Protein AF-A0A0J1C5P6-F1 (afdb_monomer_lite)

Secondary structure (DSSP, 8-state):
-THHHHHHHHHHHHHHHHHHHHHHHHHHHHHHHHHHHHHHHHHTTTTT-HHHHHHHHHHH---HHHHHHHHHHHHHHHHHHHHHHHHHTTS-HHHHHHHHHHHHHHHHHHHHHHHHHHHHHHHHHHHHHHS--SSS-HHHHHHHHHHHHHHHHHHHHHHHHHHHHHHHHHHT--

pLDDT: mean 81.7, std 14.5, range [32.19, 96.69]

Sequence (174 aa):
MGHMQDNNLSIQSIKNKKIQFFIEELVAFGMQTLILFVVIVLISNFFQNSTELIKFSESKFVSIREFFLTLLGTIFAIGILTTIQRLVDDRSNFLSKIIDNTLLEFPRIIYLFGSTLVAVTASIGIYLLIEPDGVNNPTFFIGHSLLFAVSFFVYGIAIKYLLIKKVFKEAILF

Structure (mmCIF, N/CA/C/O backbone):
data_AF-A0A0J1C5P6-F1
#
_entry.id   AF-A0A0J1C5P6-F1
#
loop_
_atom_site.group_PDB
_atom_site.id
_atom_site.type_symbol
_atom_site.label_atom_id
_atom_site.label_alt_id
_atom_site.label_comp_id
_atom_site.label_asym_id
_atom_site.label_entity_id
_atom_site.label_seq_id
_atom_site.pdbx_PDB_ins_code
_atom_site.Cartn_x
_atom_site.Cartn_y
_atom_site.Cartn_z
_atom_site.occupancy
_atom_site.B_iso_or_equiv
_atom_site.auth_seq_id
_atom_site.auth_comp_id
_atom_site.auth_asym_id
_atom_site.auth_atom_id
_atom_site.pdbx_PDB_model_num
ATOM 1 N N . MET A 1 1 ? -46.763 13.718 6.913 1.00 49.28 1 MET A N 1
ATOM 2 C CA . MET A 1 1 ? -45.622 14.134 6.063 1.00 49.28 1 MET A CA 1
ATOM 3 C C . MET A 1 1 ? -44.341 14.482 6.840 1.00 49.28 1 MET A C 1
ATOM 5 O O . MET A 1 1 ? -43.299 14.508 6.207 1.00 49.28 1 MET A O 1
ATOM 9 N N . GLY A 1 2 ? -44.351 14.642 8.177 1.00 48.38 2 GLY A N 1
ATOM 10 C CA . GLY A 1 2 ? -43.133 14.940 8.965 1.00 48.38 2 GLY A CA 1
ATOM 11 C C . GLY A 1 2 ? -42.137 13.781 9.174 1.00 48.38 2 GLY A C 1
ATOM 12 O O . GLY A 1 2 ? -40.941 14.020 9.238 1.00 48.38 2 GLY A O 1
ATOM 13 N N . HIS A 1 3 ? -42.577 12.515 9.184 1.00 47.03 3 HIS A N 1
ATOM 14 C CA . HIS A 1 3 ? -41.679 11.367 9.434 1.00 47.03 3 HIS A CA 1
ATOM 15 C C . HIS A 1 3 ? -40.765 10.967 8.256 1.00 47.03 3 HIS A C 1
ATOM 17 O O . HIS A 1 3 ? -39.807 10.225 8.451 1.00 47.03 3 HIS A O 1
ATOM 23 N N . MET A 1 4 ? -41.032 11.435 7.030 1.00 49.19 4 MET A N 1
ATOM 24 C CA . MET A 1 4 ? -40.193 11.118 5.860 1.00 49.19 4 MET A CA 1
ATOM 25 C C . MET A 1 4 ? -39.023 12.098 5.679 1.00 49.19 4 MET A C 1
ATOM 27 O O . MET A 1 4 ? -38.018 11.745 5.068 1.00 49.19 4 MET A O 1
ATOM 31 N N . GLN A 1 5 ? -39.132 13.318 6.212 1.00 48.09 5 GLN A N 1
ATOM 32 C CA . GLN A 1 5 ? -38.132 14.370 6.013 1.00 48.09 5 GLN A CA 1
ATOM 33 C C . GLN A 1 5 ? -36.934 14.209 6.970 1.00 48.09 5 GLN A C 1
ATOM 35 O O . GLN A 1 5 ? -35.791 14.341 6.532 1.00 48.09 5 GLN A O 1
ATOM 40 N N . ASP A 1 6 ? -37.175 13.779 8.215 1.00 51.59 6 ASP A N 1
ATOM 41 C CA . ASP A 1 6 ? -36.122 13.433 9.190 1.00 51.59 6 ASP A CA 1
ATOM 42 C C . ASP A 1 6 ? -35.321 12.179 8.800 1.00 51.59 6 ASP A C 1
ATOM 44 O O . ASP A 1 6 ? -34.101 12.121 8.980 1.00 51.59 6 ASP A O 1
ATOM 48 N N . ASN A 1 7 ? -35.975 11.181 8.195 1.00 54.34 7 ASN A N 1
ATOM 49 C CA . ASN A 1 7 ? -35.287 9.986 7.696 1.00 54.34 7 ASN A CA 1
ATOM 50 C C . ASN A 1 7 ? -34.367 10.294 6.505 1.00 54.34 7 ASN A C 1
ATOM 52 O O . ASN A 1 7 ? -33.293 9.710 6.389 1.00 54.34 7 ASN A O 1
ATOM 56 N N . ASN A 1 8 ? -34.737 11.240 5.639 1.00 53.91 8 ASN A N 1
ATOM 57 C CA . ASN A 1 8 ? -33.886 11.625 4.512 1.00 53.91 8 ASN A CA 1
ATOM 58 C C . ASN A 1 8 ? -32.650 12.422 4.962 1.00 53.91 8 ASN A C 1
ATOM 60 O O . ASN A 1 8 ? -31.553 12.175 4.457 1.00 53.91 8 ASN A O 1
ATOM 64 N N . LEU A 1 9 ? -32.792 13.308 5.954 1.00 58.09 9 LEU A N 1
ATOM 65 C CA . LEU A 1 9 ? -31.668 14.053 6.537 1.00 58.09 9 LEU A CA 1
ATOM 66 C C . LEU A 1 9 ? -30.673 13.128 7.259 1.00 58.09 9 LEU A C 1
ATOM 68 O O . LEU A 1 9 ? -29.457 13.261 7.080 1.00 58.09 9 LEU A O 1
ATOM 72 N N . SER A 1 10 ? -31.165 12.141 8.016 1.00 62.12 10 SER A N 1
ATOM 73 C CA . SER A 1 10 ? -30.304 11.176 8.711 1.00 62.12 10 SER A CA 1
ATOM 74 C C . SER A 1 10 ? -29.555 10.258 7.734 1.00 62.12 10 SER A C 1
ATOM 76 O O . SER A 1 10 ? -28.337 10.106 7.854 1.00 62.12 10 SER A O 1
ATOM 78 N N . ILE A 1 11 ? -30.219 9.738 6.694 1.00 62.47 11 ILE A N 1
ATOM 79 C CA . ILE A 1 11 ? -29.591 8.899 5.657 1.00 62.47 11 ILE A CA 1
ATOM 80 C C . ILE A 1 11 ? -28.531 9.682 4.868 1.00 62.47 11 ILE A C 1
ATOM 82 O O . ILE A 1 11 ? -27.437 9.164 4.615 1.00 62.47 11 ILE A O 1
ATOM 86 N N . GLN A 1 12 ? -28.812 10.936 4.507 1.00 55.47 12 GLN A N 1
ATOM 87 C CA . GLN A 1 12 ? -27.877 11.772 3.753 1.00 55.47 12 GLN A CA 1
ATOM 88 C C . GLN A 1 12 ? -26.632 12.127 4.582 1.00 55.47 12 GLN A C 1
ATOM 90 O O . GLN A 1 12 ? -25.513 12.057 4.070 1.00 55.47 12 GLN A O 1
ATOM 95 N N . SER A 1 13 ? -26.794 12.392 5.883 1.00 62.22 13 SER A N 1
ATOM 96 C CA . SER A 1 13 ? -25.665 12.633 6.793 1.00 62.22 13 SER A CA 1
ATOM 97 C C . SER A 1 13 ? -24.758 11.401 6.968 1.00 62.22 13 SER A C 1
ATOM 99 O O . SER A 1 13 ? -23.532 11.523 6.946 1.00 62.22 13 SER A O 1
ATOM 101 N N . ILE A 1 14 ? -25.336 10.195 7.062 1.00 67.38 14 ILE A N 1
ATOM 102 C CA . ILE A 1 14 ? -24.585 8.933 7.171 1.00 67.38 14 ILE A CA 1
ATOM 103 C C . ILE A 1 14 ? -23.832 8.638 5.870 1.00 67.38 14 ILE A C 1
ATOM 105 O O . ILE A 1 14 ? -22.671 8.222 5.903 1.00 67.38 14 ILE A O 1
ATOM 109 N N . LYS A 1 15 ? -24.474 8.858 4.716 1.00 59.56 15 LYS A N 1
ATOM 110 C CA . LYS A 1 15 ? -23.852 8.670 3.400 1.00 59.56 15 LYS A CA 1
ATOM 111 C C . LYS A 1 15 ? -22.657 9.608 3.213 1.00 59.56 15 LYS A C 1
ATOM 113 O O . LYS A 1 15 ? -21.598 9.143 2.795 1.00 59.56 15 LYS A O 1
ATOM 118 N N . ASN A 1 16 ? -22.794 10.878 3.598 1.00 73.38 16 ASN A N 1
ATOM 119 C CA . ASN A 1 16 ? -21.707 11.855 3.526 1.00 73.38 16 ASN A CA 1
ATOM 120 C C . ASN A 1 16 ? -20.508 11.446 4.393 1.00 73.38 16 ASN A C 1
ATOM 122 O O . ASN A 1 16 ? -19.381 11.496 3.911 1.00 73.38 16 ASN A O 1
ATOM 126 N N . LYS A 1 17 ? -20.732 10.932 5.612 1.00 79.44 17 LYS A N 1
ATOM 127 C CA . LYS A 1 17 ? -19.645 10.428 6.475 1.00 79.44 17 LYS A CA 1
ATOM 128 C C . LYS A 1 17 ? -18.908 9.222 5.882 1.00 79.44 17 LYS A C 1
ATOM 130 O O . LYS A 1 17 ? -17.690 9.141 5.991 1.00 79.44 17 LYS A O 1
ATOM 135 N N . LYS A 1 18 ? -19.620 8.288 5.239 1.00 78.19 18 LYS A N 1
ATOM 136 C CA . LYS A 1 18 ? -18.994 7.117 4.591 1.00 78.19 18 LYS A CA 1
ATOM 137 C C . LYS A 1 18 ? -18.157 7.506 3.373 1.00 78.19 18 LYS A C 1
ATOM 139 O O . LYS A 1 18 ? -17.069 6.970 3.193 1.00 78.19 18 LYS A O 1
ATOM 144 N N . ILE A 1 19 ? -18.668 8.424 2.551 1.00 81.56 19 ILE A N 1
ATOM 145 C CA . ILE A 1 19 ? -17.946 8.937 1.380 1.00 81.56 19 ILE A CA 1
ATOM 146 C C . ILE A 1 19 ? -16.709 9.711 1.829 1.00 81.56 19 ILE A C 1
ATOM 148 O O . ILE A 1 19 ? -15.629 9.472 1.302 1.00 81.56 19 ILE A O 1
ATOM 152 N N . GLN A 1 20 ? -16.851 10.579 2.832 1.00 84.94 20 GLN A N 1
ATOM 153 C CA . GLN A 1 20 ? -15.728 11.310 3.409 1.00 84.94 20 GLN A CA 1
ATOM 154 C C . GLN A 1 20 ? -14.641 10.352 3.913 1.00 84.94 20 GLN A C 1
ATOM 156 O O . GLN A 1 20 ? -13.492 10.495 3.514 1.00 84.94 20 GLN A O 1
ATOM 161 N N . PHE A 1 21 ? -15.010 9.333 4.696 1.00 86.50 21 PHE A N 1
ATOM 162 C CA . PHE A 1 21 ? -14.071 8.309 5.161 1.00 86.50 21 PHE A CA 1
ATOM 163 C C . PHE A 1 21 ? -13.342 7.622 3.998 1.00 86.50 21 PHE A C 1
ATOM 165 O O . PHE A 1 21 ? -12.123 7.506 4.015 1.00 86.50 21 PHE A O 1
ATOM 172 N N . PHE A 1 22 ? -14.066 7.201 2.958 1.00 89.56 22 PHE A N 1
ATOM 173 C CA . PHE A 1 22 ? -13.450 6.571 1.789 1.00 89.56 22 PHE A CA 1
ATOM 174 C C . PHE A 1 22 ? -12.460 7.501 1.071 1.00 89.56 22 PHE A C 1
ATOM 176 O O . PHE A 1 22 ? -11.378 7.064 0.689 1.00 89.56 22 PHE A O 1
ATOM 183 N N . ILE A 1 23 ? -12.819 8.778 0.894 1.00 90.69 23 ILE A N 1
ATOM 184 C CA . ILE A 1 23 ? -11.955 9.776 0.250 1.00 90.69 23 ILE A CA 1
ATOM 185 C C . ILE A 1 23 ? -10.702 10.030 1.092 1.00 90.69 23 ILE A C 1
ATOM 187 O O . ILE A 1 23 ? -9.610 10.073 0.536 1.00 90.69 23 ILE A O 1
ATOM 191 N N . GLU A 1 24 ? -10.836 10.165 2.412 1.00 90.00 24 GLU A N 1
ATOM 192 C CA . GLU A 1 24 ? -9.698 10.348 3.322 1.00 90.00 24 GLU A CA 1
ATOM 193 C C . GLU A 1 24 ? -8.703 9.188 3.211 1.00 90.00 24 GLU A C 1
ATOM 195 O O . GLU A 1 24 ? -7.499 9.415 3.076 1.00 90.00 24 GLU A O 1
ATOM 200 N N . GLU A 1 25 ? -9.200 7.950 3.186 1.00 91.06 25 GLU A N 1
ATOM 201 C CA . GLU A 1 25 ? -8.357 6.767 3.011 1.00 91.06 25 GLU A CA 1
ATOM 202 C C . GLU A 1 25 ? -7.697 6.729 1.632 1.00 91.06 25 GLU A C 1
ATOM 204 O O . GLU A 1 25 ? -6.516 6.395 1.519 1.00 91.06 25 GLU A O 1
ATOM 209 N N . LEU A 1 26 ? -8.439 7.090 0.580 1.00 93.81 26 LEU A N 1
ATOM 210 C CA . LEU A 1 26 ? -7.923 7.100 -0.786 1.00 93.81 26 LEU A CA 1
ATOM 211 C C . LEU A 1 26 ? -6.801 8.126 -0.940 1.00 93.81 26 LEU A C 1
ATOM 213 O O . LEU A 1 26 ? -5.761 7.822 -1.522 1.00 93.81 26 LEU A O 1
ATOM 217 N N . VAL A 1 27 ? -6.993 9.325 -0.388 1.00 94.62 27 VAL A N 1
ATOM 218 C CA . VAL A 1 27 ? -5.985 10.387 -0.392 1.00 94.62 27 VAL A CA 1
ATOM 219 C C . VAL A 1 27 ? -4.770 9.971 0.430 1.00 94.62 27 VAL A C 1
ATOM 221 O O . VAL A 1 27 ? -3.649 10.147 -0.038 1.00 94.62 27 VAL A O 1
ATOM 224 N N . ALA A 1 28 ? -4.958 9.376 1.611 1.00 92.00 28 ALA A N 1
ATOM 225 C CA . ALA A 1 28 ? -3.848 8.914 2.441 1.00 92.00 28 ALA A CA 1
ATOM 226 C C . ALA A 1 28 ? -2.985 7.872 1.709 1.00 92.00 28 ALA A C 1
ATOM 228 O O . ALA A 1 28 ? -1.769 8.043 1.598 1.00 92.00 28 ALA A O 1
ATOM 229 N N . PHE A 1 29 ? -3.612 6.835 1.147 1.00 95.38 29 PHE A N 1
ATOM 230 C CA . PHE A 1 29 ? -2.910 5.790 0.400 1.00 95.38 29 PHE A CA 1
ATOM 231 C C . PHE A 1 29 ? -2.263 6.325 -0.889 1.00 95.38 29 PHE A C 1
ATOM 233 O O . PHE A 1 29 ? -1.111 6.004 -1.201 1.00 95.38 29 PHE A O 1
ATOM 240 N N . GLY A 1 30 ? -2.980 7.180 -1.624 1.00 95.25 30 GLY A N 1
ATOM 241 C CA . GLY A 1 30 ? -2.501 7.798 -2.858 1.00 95.25 30 GLY A CA 1
ATOM 242 C C . GLY A 1 30 ? -1.294 8.706 -2.631 1.00 95.25 30 GLY A C 1
ATOM 243 O O . GLY A 1 30 ? -0.291 8.572 -3.328 1.00 95.25 30 GLY A O 1
ATOM 244 N N . MET A 1 31 ? -1.340 9.575 -1.617 1.00 96.12 31 MET A N 1
ATOM 245 C CA . MET A 1 31 ? -0.220 10.454 -1.266 1.00 96.12 31 MET A CA 1
ATOM 246 C C . MET A 1 31 ? 1.012 9.665 -0.836 1.00 96.12 31 MET A C 1
ATOM 248 O O . MET A 1 31 ? 2.125 9.996 -1.237 1.00 96.12 31 MET A O 1
ATOM 252 N N . GLN A 1 32 ? 0.825 8.599 -0.061 1.00 95.06 32 GLN A N 1
ATOM 253 C CA . GLN A 1 32 ? 1.929 7.745 0.359 1.00 95.06 32 GLN A CA 1
ATOM 254 C C . GLN A 1 32 ? 2.596 7.048 -0.835 1.00 95.06 32 GLN A C 1
ATOM 256 O O . GLN A 1 32 ? 3.822 7.040 -0.944 1.00 95.06 32 GLN A O 1
ATOM 261 N N . THR A 1 33 ? 1.788 6.546 -1.771 1.00 96.06 33 THR A N 1
ATOM 262 C CA . THR A 1 33 ? 2.262 5.967 -3.038 1.00 96.06 33 THR A CA 1
ATOM 263 C C . THR A 1 33 ? 3.010 6.995 -3.879 1.00 96.06 33 THR A C 1
ATOM 265 O O . THR A 1 33 ? 4.097 6.705 -4.373 1.00 96.06 33 THR A O 1
ATOM 268 N N . LEU A 1 34 ? 2.476 8.212 -4.001 1.00 96.69 34 LEU A N 1
ATOM 269 C CA . LEU A 1 34 ? 3.102 9.292 -4.758 1.00 96.69 34 LEU A CA 1
ATOM 270 C C . LEU A 1 34 ? 4.462 9.689 -4.171 1.00 96.69 34 LEU A C 1
ATOM 272 O O . LEU A 1 34 ? 5.427 9.825 -4.917 1.00 96.69 34 LEU A O 1
ATOM 276 N N . ILE A 1 35 ? 4.558 9.843 -2.848 1.00 96.69 35 ILE A N 1
ATOM 277 C CA . ILE A 1 35 ? 5.821 10.178 -2.174 1.00 96.69 35 ILE A CA 1
ATOM 278 C C . ILE A 1 35 ? 6.874 9.104 -2.460 1.00 96.69 35 ILE A C 1
ATOM 280 O O . ILE A 1 35 ? 7.986 9.432 -2.867 1.00 96.69 35 ILE A O 1
ATOM 284 N N . LEU A 1 36 ? 6.526 7.826 -2.293 1.00 94.44 36 LEU A N 1
ATOM 285 C CA . LEU A 1 36 ? 7.453 6.720 -2.548 1.00 94.44 36 LEU A CA 1
ATOM 286 C C . LEU A 1 36 ? 7.859 6.639 -4.019 1.00 94.44 36 LEU A C 1
ATOM 288 O O . LEU A 1 36 ? 9.031 6.424 -4.317 1.00 94.44 36 LEU A O 1
ATOM 292 N N . PHE A 1 37 ? 6.921 6.873 -4.934 1.00 94.88 37 PHE A N 1
ATOM 293 C CA . PHE A 1 37 ? 7.212 6.943 -6.359 1.00 94.88 37 PHE A CA 1
ATOM 294 C C . PHE A 1 37 ? 8.222 8.053 -6.671 1.00 94.88 37 PHE A C 1
ATOM 296 O O . PHE A 1 37 ? 9.234 7.796 -7.319 1.00 94.88 37 PHE A O 1
ATOM 303 N N . VAL A 1 38 ? 8.008 9.266 -6.153 1.00 95.88 38 VAL A N 1
ATOM 304 C CA . VAL A 1 38 ? 8.943 10.389 -6.326 1.00 95.88 38 VAL A CA 1
ATOM 305 C C . VAL A 1 38 ? 10.322 10.052 -5.756 1.00 95.88 38 VAL A C 1
ATOM 307 O O . VAL A 1 38 ? 11.327 10.334 -6.400 1.00 95.88 38 VAL A O 1
ATOM 310 N N . VAL A 1 39 ? 10.394 9.399 -4.593 1.00 94.38 39 VAL A N 1
ATOM 311 C CA . VAL A 1 39 ? 11.670 8.941 -4.020 1.00 94.38 39 VAL A CA 1
ATOM 312 C C . VAL A 1 39 ? 12.408 8.001 -4.981 1.00 94.38 39 VAL A C 1
ATOM 314 O O . VAL A 1 39 ? 13.602 8.186 -5.203 1.00 94.38 39 VAL A O 1
ATOM 317 N N . ILE A 1 40 ? 11.714 7.042 -5.599 1.00 92.94 40 ILE A N 1
ATOM 318 C CA . ILE A 1 40 ? 12.315 6.113 -6.572 1.00 92.94 40 ILE A CA 1
ATOM 319 C C . ILE A 1 40 ? 12.808 6.856 -7.818 1.00 92.94 40 ILE A C 1
ATOM 321 O O . ILE A 1 40 ? 13.915 6.603 -8.298 1.00 92.94 40 ILE A O 1
ATOM 325 N N . VAL A 1 41 ? 12.012 7.797 -8.329 1.00 93.25 41 VAL A N 1
ATOM 326 C CA . VAL A 1 41 ? 12.393 8.646 -9.468 1.00 93.25 41 VAL A CA 1
ATOM 327 C C . VAL A 1 41 ? 13.679 9.412 -9.156 1.00 93.25 41 VAL A C 1
ATOM 329 O O . VAL A 1 41 ? 14.588 9.440 -9.978 1.00 93.25 41 VAL A O 1
ATOM 332 N N . LEU A 1 42 ? 13.793 9.992 -7.960 1.00 94.44 42 LEU A N 1
ATOM 333 C CA . LEU A 1 42 ? 14.981 10.746 -7.557 1.00 94.44 42 LEU A CA 1
ATOM 334 C C . LEU A 1 42 ? 16.211 9.844 -7.384 1.00 94.44 42 LEU A C 1
ATOM 336 O O . LEU A 1 42 ? 17.282 10.185 -7.878 1.00 94.44 42 LEU A O 1
ATOM 340 N N . ILE A 1 43 ? 16.064 8.682 -6.739 1.00 91.94 43 ILE A N 1
ATOM 341 C CA . ILE A 1 43 ? 17.164 7.718 -6.542 1.00 91.94 43 ILE A CA 1
ATOM 342 C C . ILE A 1 43 ? 17.690 7.187 -7.882 1.00 91.94 43 ILE A C 1
ATOM 344 O O . ILE A 1 43 ? 18.896 7.054 -8.067 1.00 91.94 43 ILE A O 1
ATOM 348 N N . SER A 1 44 ? 16.797 6.929 -8.837 1.00 90.69 44 SER A N 1
ATOM 349 C CA . SER A 1 44 ? 17.154 6.452 -10.181 1.00 90.69 44 SER A CA 1
ATOM 350 C C . SER A 1 44 ? 17.632 7.558 -11.131 1.00 90.69 44 SER A C 1
ATOM 352 O O . SER A 1 44 ? 17.836 7.290 -12.316 1.00 90.69 44 SER A O 1
ATOM 354 N N . ASN A 1 45 ? 17.808 8.793 -10.641 1.00 92.56 45 ASN A N 1
ATOM 355 C CA . ASN A 1 45 ? 18.123 9.973 -11.447 1.00 92.56 45 ASN A CA 1
ATOM 356 C C . ASN A 1 45 ? 17.161 10.132 -12.640 1.00 92.56 45 ASN A C 1
ATOM 358 O O . ASN A 1 45 ? 17.569 10.108 -13.799 1.00 92.56 45 ASN A O 1
ATOM 362 N N . PHE A 1 46 ? 15.861 10.233 -12.351 1.00 92.62 46 PHE A N 1
ATOM 363 C CA . PHE A 1 46 ? 14.790 10.302 -13.351 1.00 92.62 46 PHE A CA 1
ATOM 364 C C . PHE A 1 46 ? 14.818 9.126 -14.335 1.00 92.62 46 PHE A C 1
ATOM 366 O O . PHE A 1 46 ? 14.698 9.320 -15.542 1.00 92.62 46 PHE A O 1
ATOM 373 N N . PHE A 1 47 ? 14.971 7.908 -13.804 1.00 91.62 47 PHE A N 1
ATOM 374 C CA . PHE A 1 47 ? 15.037 6.658 -14.569 1.00 91.62 47 PHE A CA 1
ATOM 375 C C . PHE A 1 47 ? 16.262 6.495 -15.486 1.00 91.62 47 PHE A C 1
ATOM 377 O O . PHE A 1 47 ? 16.318 5.535 -16.245 1.00 91.62 47 PHE A O 1
ATOM 384 N N . GLN A 1 48 ? 17.265 7.376 -15.408 1.00 89.50 48 GLN A N 1
ATOM 385 C CA . GLN A 1 48 ? 18.487 7.264 -16.216 1.00 89.50 48 GLN A CA 1
ATOM 386 C C . GLN A 1 48 ? 19.470 6.214 -15.680 1.00 89.50 48 GLN A C 1
ATOM 388 O O . GLN A 1 48 ? 20.327 5.735 -16.417 1.00 89.50 48 GLN A O 1
ATOM 393 N N . ASN A 1 49 ? 19.389 5.875 -14.390 1.00 88.88 49 ASN A N 1
ATOM 394 C CA . ASN A 1 49 ? 20.259 4.889 -13.757 1.00 88.88 49 ASN A CA 1
ATOM 395 C C . ASN A 1 49 ? 19.469 3.621 -13.407 1.00 88.88 49 ASN A C 1
ATOM 397 O O . ASN A 1 49 ? 18.922 3.485 -12.307 1.00 88.88 49 ASN A O 1
ATOM 401 N N . SER A 1 50 ? 19.431 2.684 -14.354 1.00 87.44 50 SER A N 1
ATOM 402 C CA . SER A 1 50 ? 18.740 1.400 -14.206 1.00 87.44 50 SER A CA 1
ATOM 403 C C . SER A 1 50 ? 19.313 0.540 -13.078 1.00 87.44 50 SER A C 1
ATOM 405 O O . SER A 1 50 ? 18.557 -0.127 -12.377 1.00 87.44 50 SER A O 1
ATOM 407 N N . THR A 1 51 ? 20.621 0.613 -12.826 1.00 89.25 51 THR A N 1
ATOM 408 C CA . THR A 1 51 ? 21.279 -0.122 -11.735 1.00 89.25 51 THR A CA 1
ATOM 409 C C . THR A 1 51 ? 20.727 0.282 -10.369 1.00 89.25 51 THR A C 1
ATOM 411 O O . THR A 1 51 ? 20.382 -0.582 -9.565 1.00 89.25 51 THR A O 1
ATOM 414 N N . GLU A 1 52 ? 20.599 1.585 -10.103 1.00 89.25 52 GLU A N 1
ATOM 415 C CA . GLU A 1 52 ? 20.038 2.072 -8.834 1.00 89.25 52 GLU A CA 1
ATOM 416 C C . GLU A 1 52 ? 18.535 1.788 -8.727 1.00 89.25 52 GLU A C 1
ATOM 418 O O . GLU A 1 52 ? 18.051 1.431 -7.652 1.00 89.25 52 GLU A O 1
ATOM 423 N N . LEU A 1 53 ? 17.797 1.858 -9.842 1.00 88.75 53 LEU A N 1
ATOM 424 C CA . LEU A 1 53 ? 16.385 1.475 -9.877 1.00 88.75 53 LEU A CA 1
ATOM 425 C C . LEU A 1 53 ? 16.188 -0.004 -9.517 1.00 88.75 53 LEU A C 1
ATOM 427 O O . LEU A 1 53 ? 15.350 -0.317 -8.669 1.00 88.75 53 LEU A O 1
ATOM 431 N N . ILE A 1 54 ? 16.951 -0.905 -10.140 1.00 86.94 54 ILE A N 1
ATOM 432 C CA . ILE A 1 54 ? 16.876 -2.351 -9.901 1.00 86.94 54 ILE A CA 1
ATOM 433 C C . ILE A 1 54 ? 17.283 -2.652 -8.464 1.00 86.94 54 ILE A C 1
ATOM 435 O O . ILE A 1 54 ? 16.519 -3.281 -7.740 1.00 86.94 54 ILE A O 1
ATOM 439 N N . LYS A 1 55 ? 18.417 -2.119 -8.005 1.00 87.94 55 LYS A N 1
ATOM 440 C CA . LYS A 1 55 ? 18.909 -2.327 -6.639 1.00 87.94 55 LYS A CA 1
ATOM 441 C C . LYS A 1 55 ? 17.921 -1.837 -5.581 1.00 87.94 55 LYS A C 1
ATOM 443 O O . LYS A 1 55 ? 17.671 -2.528 -4.591 1.00 87.94 55 LYS A O 1
ATOM 448 N N . PHE A 1 56 ? 17.334 -0.655 -5.778 1.00 86.25 56 PHE A N 1
ATOM 449 C CA . PHE A 1 56 ? 16.290 -0.160 -4.886 1.00 86.25 56 PHE A CA 1
ATOM 450 C C . PHE A 1 56 ? 15.073 -1.086 -4.917 1.00 86.25 56 PHE A C 1
ATOM 452 O O . PHE A 1 56 ? 14.569 -1.471 -3.862 1.00 86.25 56 PHE A O 1
ATOM 459 N N . SER A 1 57 ? 14.631 -1.482 -6.109 1.00 84.75 57 SER A N 1
ATOM 460 C CA . SER A 1 57 ? 13.475 -2.360 -6.287 1.00 84.75 57 SER A CA 1
ATOM 461 C C . SER A 1 57 ? 13.680 -3.717 -5.622 1.00 84.75 57 SER A C 1
ATOM 463 O O . SER A 1 57 ? 12.817 -4.146 -4.868 1.00 84.75 57 SER A O 1
ATOM 465 N N . GLU A 1 58 ? 14.830 -4.361 -5.809 1.00 85.06 58 GLU A N 1
ATOM 466 C CA . GLU A 1 58 ? 15.193 -5.629 -5.167 1.00 85.06 58 GLU A CA 1
ATOM 467 C C . GLU A 1 58 ? 15.202 -5.516 -3.640 1.00 85.06 58 GLU A C 1
ATOM 469 O O . GLU A 1 58 ? 14.710 -6.406 -2.955 1.00 85.06 58 GLU A O 1
ATOM 474 N N . SER A 1 59 ? 15.661 -4.386 -3.089 1.00 81.50 59 SER A N 1
ATOM 475 C CA . SER A 1 59 ? 15.621 -4.148 -1.637 1.00 81.50 59 SER A CA 1
ATOM 476 C C . SER A 1 59 ? 14.201 -3.997 -1.067 1.00 81.50 59 SER A C 1
ATOM 478 O O . SER A 1 59 ? 14.006 -4.056 0.150 1.00 81.50 59 SER A O 1
ATOM 480 N N . LYS A 1 60 ? 13.212 -3.744 -1.934 1.00 81.25 60 LYS A N 1
ATOM 481 C CA . LYS A 1 60 ? 11.804 -3.510 -1.582 1.00 81.25 60 LYS A CA 1
ATOM 482 C C . LYS A 1 60 ? 10.866 -4.612 -2.064 1.00 81.25 60 LYS A C 1
ATOM 484 O O . LYS A 1 60 ? 9.743 -4.686 -1.566 1.00 81.25 60 LYS A O 1
ATOM 489 N N . PHE A 1 61 ? 11.301 -5.461 -2.993 1.00 70.44 61 PHE A N 1
ATOM 490 C CA . PHE A 1 61 ? 10.584 -6.661 -3.392 1.00 70.44 61 PHE A CA 1
ATOM 491 C C . PHE A 1 61 ? 10.682 -7.691 -2.284 1.00 70.44 61 PHE A C 1
ATOM 493 O O . PHE A 1 61 ? 11.552 -8.552 -2.229 1.00 70.44 61 PHE A O 1
ATOM 500 N N . VAL A 1 62 ? 9.716 -7.577 -1.394 1.00 64.94 62 VAL A N 1
ATOM 501 C CA . VAL A 1 62 ? 9.382 -8.599 -0.427 1.00 64.94 62 VAL A CA 1
ATOM 502 C C . VAL A 1 62 ? 8.838 -9.797 -1.211 1.00 64.94 62 VAL A C 1
ATOM 504 O O . VAL A 1 62 ? 7.949 -9.636 -2.054 1.00 64.94 62 VAL A O 1
ATOM 507 N N . SER A 1 63 ? 9.370 -11.001 -0.981 1.00 65.88 63 SER A N 1
ATOM 508 C CA . SER A 1 63 ? 8.835 -12.193 -1.658 1.00 65.88 63 SER A CA 1
ATOM 509 C C . SER A 1 63 ? 7.344 -12.361 -1.327 1.00 65.88 63 SER A C 1
ATOM 511 O O . SER A 1 63 ? 6.901 -11.969 -0.246 1.00 65.88 63 SER A O 1
ATOM 513 N N . ILE A 1 64 ? 6.548 -12.994 -2.203 1.00 65.94 64 ILE A N 1
ATOM 514 C CA . ILE A 1 64 ? 5.116 -13.254 -1.927 1.00 65.94 64 ILE A CA 1
ATOM 515 C C . ILE A 1 64 ? 4.921 -13.917 -0.548 1.00 65.94 64 ILE A C 1
ATOM 517 O O . ILE A 1 64 ? 3.969 -13.627 0.173 1.00 65.94 64 ILE A O 1
ATOM 521 N N . ARG A 1 65 ? 5.875 -14.771 -0.152 1.00 71.69 65 ARG A N 1
ATOM 522 C CA . ARG A 1 65 ? 5.918 -15.436 1.150 1.00 71.69 65 ARG A CA 1
ATOM 523 C C . ARG A 1 65 ? 6.090 -14.436 2.284 1.00 71.69 65 ARG A C 1
ATOM 525 O O . ARG A 1 65 ? 5.339 -14.488 3.251 1.00 71.69 65 ARG A O 1
ATOM 532 N N . GLU A 1 66 ? 7.077 -13.556 2.188 1.00 68.31 66 GLU A N 1
ATOM 533 C CA . GLU A 1 66 ? 7.308 -12.526 3.198 1.00 68.31 66 GLU A CA 1
ATOM 534 C C . GLU A 1 66 ? 6.113 -11.568 3.291 1.00 68.31 66 GLU A C 1
ATOM 536 O O . GLU A 1 66 ? 5.709 -11.232 4.397 1.00 68.31 66 GLU A O 1
ATOM 541 N N . PHE A 1 67 ? 5.459 -11.239 2.172 1.00 70.94 67 PHE A N 1
ATOM 542 C CA . PHE A 1 67 ? 4.212 -10.469 2.165 1.00 70.94 67 PHE A CA 1
ATOM 543 C C . PHE A 1 67 ? 3.107 -11.151 2.991 1.00 70.94 67 PHE A C 1
ATOM 545 O O . PHE A 1 67 ? 2.529 -10.529 3.888 1.00 70.94 67 PHE A O 1
ATOM 552 N N . PHE A 1 68 ? 2.838 -12.439 2.744 1.00 75.25 68 PHE A N 1
ATOM 553 C CA . PHE A 1 68 ? 1.858 -13.199 3.528 1.00 75.25 68 PHE A CA 1
ATOM 554 C C . PHE A 1 68 ? 2.239 -13.275 5.012 1.00 75.25 68 PHE A C 1
ATOM 556 O O . PHE A 1 68 ? 1.367 -13.165 5.874 1.00 75.25 68 PHE A O 1
ATOM 563 N N . LEU A 1 69 ? 3.530 -13.420 5.324 1.00 79.81 69 LEU A N 1
ATOM 564 C CA . LEU A 1 69 ? 4.023 -13.435 6.702 1.00 79.81 69 LEU A CA 1
ATOM 565 C C . LEU A 1 69 ? 3.858 -12.075 7.391 1.00 79.81 69 LEU A C 1
ATOM 567 O O . LEU A 1 69 ? 3.454 -12.044 8.550 1.00 79.81 69 LEU A O 1
ATOM 571 N N . THR A 1 70 ? 4.096 -10.956 6.702 1.00 76.75 70 THR A N 1
ATOM 572 C CA . THR A 1 70 ? 3.846 -9.607 7.234 1.00 76.75 70 THR A CA 1
ATOM 573 C C . THR A 1 70 ? 2.361 -9.385 7.510 1.00 76.75 70 THR A C 1
ATOM 575 O O . THR A 1 70 ? 2.000 -8.837 8.555 1.00 76.75 70 THR A O 1
ATOM 578 N N . LEU A 1 71 ? 1.486 -9.848 6.613 1.00 76.62 71 LEU A N 1
ATOM 579 C CA . LEU A 1 71 ? 0.037 -9.755 6.791 1.00 76.62 71 LEU A CA 1
ATOM 580 C C . LEU A 1 71 ? -0.435 -10.602 7.981 1.00 76.62 71 LEU A C 1
ATOM 582 O O . LEU A 1 71 ? -1.183 -10.117 8.831 1.00 76.62 71 LEU A O 1
ATOM 586 N N . LEU A 1 72 ? 0.063 -11.836 8.092 1.00 84.00 72 LEU A N 1
ATOM 587 C CA . LEU A 1 72 ? -0.230 -12.723 9.215 1.00 84.00 72 LEU A CA 1
ATOM 588 C C . LEU A 1 72 ? 0.307 -12.162 10.537 1.00 84.00 72 LEU A C 1
ATOM 590 O O . LEU A 1 72 ? -0.409 -12.155 11.534 1.00 84.00 72 LEU A O 1
ATOM 594 N N . GLY A 1 73 ? 1.534 -11.639 10.538 1.00 85.50 73 GLY A N 1
ATOM 595 C CA . GLY A 1 73 ? 2.149 -10.994 11.698 1.00 85.50 73 GLY A CA 1
ATOM 596 C C . GLY A 1 73 ? 1.376 -9.757 12.151 1.00 85.50 73 GLY A C 1
ATO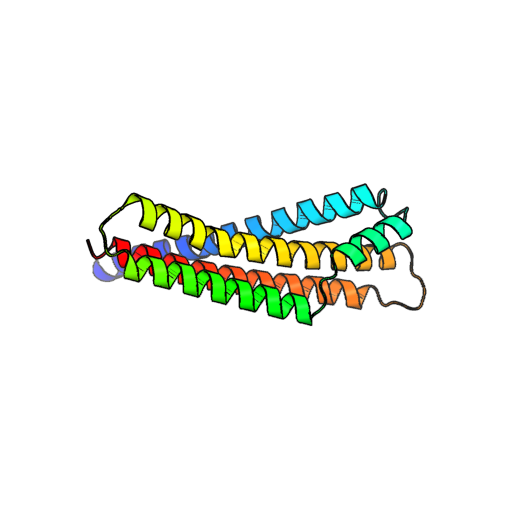M 597 O O . GLY A 1 73 ? 1.195 -9.550 13.347 1.00 85.50 73 GLY A O 1
ATOM 598 N N . THR A 1 74 ? 0.834 -8.985 11.206 1.00 81.69 74 THR A N 1
ATOM 599 C CA . THR A 1 74 ? -0.056 -7.851 11.488 1.00 81.69 74 THR A CA 1
ATOM 600 C C . THR A 1 74 ? -1.340 -8.312 12.180 1.00 81.69 74 THR A C 1
ATOM 602 O O . THR A 1 74 ? -1.691 -7.784 13.234 1.00 81.69 74 THR A O 1
ATOM 605 N N . ILE A 1 75 ? -2.018 -9.331 11.640 1.00 83.81 75 ILE A N 1
ATOM 606 C CA . ILE A 1 75 ? -3.227 -9.906 12.257 1.00 83.81 75 ILE A CA 1
ATOM 607 C C . ILE A 1 75 ? -2.914 -10.448 13.656 1.00 83.81 75 ILE A C 1
ATOM 609 O O . ILE A 1 75 ? -3.671 -10.216 14.598 1.00 83.81 75 ILE A O 1
ATOM 613 N N . PHE A 1 76 ? -1.783 -11.134 13.806 1.00 87.44 76 PHE A N 1
ATOM 614 C CA . PHE A 1 76 ? -1.336 -11.685 15.078 1.00 87.44 76 PHE A CA 1
ATOM 615 C C . PHE A 1 76 ? -1.055 -10.588 16.114 1.00 87.44 76 PHE A C 1
ATOM 617 O O . PHE A 1 76 ? -1.528 -10.681 17.245 1.00 87.44 76 PHE A O 1
ATOM 624 N N . AL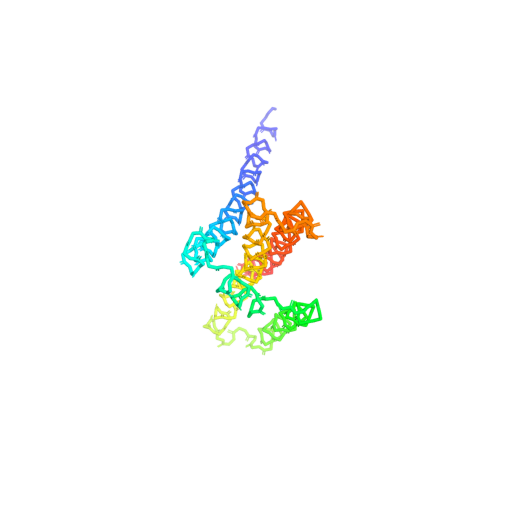A A 1 77 ? -0.368 -9.510 15.726 1.00 87.06 77 ALA A N 1
ATOM 625 C CA . ALA A 1 77 ? -0.102 -8.366 16.595 1.00 87.06 77 ALA A CA 1
ATOM 626 C C . ALA A 1 77 ? -1.394 -7.652 17.026 1.00 87.06 77 ALA A C 1
ATOM 628 O O . ALA A 1 77 ? -1.557 -7.339 18.207 1.00 87.06 77 ALA A O 1
ATOM 629 N N . ILE A 1 78 ? -2.349 -7.469 16.106 1.00 85.31 78 ILE A N 1
ATOM 630 C CA . ILE A 1 78 ? -3.696 -6.974 16.432 1.00 85.31 78 ILE A CA 1
ATOM 631 C C . ILE A 1 78 ? -4.371 -7.914 17.445 1.00 85.31 78 ILE A C 1
ATOM 633 O O . ILE A 1 78 ? -4.929 -7.456 18.443 1.00 85.31 78 ILE A O 1
ATOM 637 N N . GLY A 1 79 ? -4.293 -9.231 17.240 1.00 85.06 79 GLY A N 1
ATOM 638 C CA . GLY A 1 79 ? -4.828 -10.242 18.157 1.00 85.06 79 GLY A CA 1
ATOM 639 C C . GLY A 1 79 ? -4.233 -10.158 19.566 1.00 85.06 79 GLY A C 1
ATOM 640 O O . GLY A 1 79 ? -4.971 -10.174 20.552 1.00 85.06 79 GLY A O 1
ATOM 641 N N . ILE A 1 80 ? -2.914 -9.990 19.676 1.00 88.44 80 ILE A N 1
ATOM 642 C CA . ILE A 1 80 ? -2.231 -9.802 20.963 1.00 88.44 80 ILE A CA 1
ATOM 643 C C . ILE A 1 80 ? -2.713 -8.524 21.643 1.00 88.44 80 ILE A C 1
ATOM 645 O O . ILE A 1 80 ? -3.161 -8.579 22.785 1.00 88.44 80 ILE A O 1
ATOM 649 N N . LEU A 1 81 ? -2.672 -7.384 20.950 1.00 86.31 81 LEU A N 1
ATOM 650 C CA . LEU A 1 81 ? -3.062 -6.094 21.524 1.00 86.31 81 LEU A CA 1
ATOM 651 C C . LEU A 1 81 ? -4.519 -6.094 21.988 1.00 86.31 81 LEU A C 1
ATOM 653 O O . LEU A 1 81 ? -4.826 -5.645 23.090 1.00 86.31 81 LEU A O 1
ATOM 657 N N . THR A 1 82 ? -5.414 -6.667 21.184 1.00 83.31 82 THR A N 1
ATOM 658 C CA . THR A 1 82 ? -6.829 -6.794 21.548 1.00 83.31 82 THR A CA 1
ATOM 659 C C . THR A 1 82 ? -7.065 -7.760 22.712 1.00 83.31 82 THR A C 1
ATOM 661 O O . THR A 1 82 ? -8.004 -7.548 23.480 1.00 83.31 82 THR A O 1
ATOM 664 N N . THR A 1 83 ? -6.224 -8.785 22.878 1.00 85.81 83 THR A N 1
ATOM 665 C CA . THR A 1 83 ? -6.266 -9.693 24.035 1.00 85.81 83 THR A CA 1
ATOM 666 C C . THR A 1 83 ? -5.749 -9.003 25.294 1.00 85.81 83 THR A C 1
ATOM 668 O O . THR A 1 83 ? -6.409 -9.064 26.326 1.00 85.81 83 THR A O 1
ATOM 671 N N . ILE A 1 84 ? -4.624 -8.286 25.205 1.00 85.12 84 ILE A N 1
ATOM 672 C CA . ILE A 1 84 ? -4.075 -7.489 26.313 1.00 85.12 84 ILE A CA 1
ATOM 673 C C . ILE A 1 84 ? -5.115 -6.474 26.790 1.00 85.12 84 ILE A C 1
ATOM 675 O O . ILE A 1 84 ? -5.369 -6.389 27.986 1.00 85.12 84 ILE A O 1
ATOM 679 N N . GLN A 1 85 ? -5.777 -5.771 25.867 1.00 82.81 85 GLN A N 1
ATOM 680 C CA . GLN A 1 85 ? -6.839 -4.816 26.195 1.00 82.81 85 GLN A CA 1
ATOM 681 C C . GLN A 1 85 ? -7.952 -5.448 27.044 1.00 82.81 85 GLN A C 1
ATOM 683 O O . GLN A 1 85 ? -8.369 -4.860 28.035 1.00 82.81 85 GLN A O 1
ATOM 688 N N . ARG A 1 86 ? -8.384 -6.671 26.705 1.00 80.50 86 ARG A N 1
ATOM 689 C CA . ARG A 1 86 ? -9.407 -7.405 27.471 1.00 80.50 86 ARG A CA 1
ATOM 690 C C . ARG A 1 86 ? -8.930 -7.879 28.842 1.00 80.50 86 ARG A C 1
ATOM 692 O O . ARG A 1 86 ? -9.745 -8.013 29.740 1.00 80.50 86 ARG A O 1
ATOM 699 N N . LEU A 1 87 ? -7.642 -8.175 28.998 1.00 82.69 87 LEU A N 1
ATOM 700 C CA . LEU A 1 87 ? -7.077 -8.651 30.267 1.00 82.69 87 LEU A CA 1
ATOM 701 C C . LEU A 1 87 ? -6.785 -7.511 31.254 1.00 82.69 87 LEU A C 1
ATOM 703 O O . LEU A 1 87 ? -6.709 -7.748 32.457 1.00 82.69 87 LEU A O 1
ATOM 707 N N . VAL A 1 88 ? -6.586 -6.291 30.749 1.00 77.19 88 VAL A N 1
ATOM 708 C CA . VAL A 1 88 ? -6.222 -5.115 31.557 1.00 77.19 88 VAL A CA 1
ATOM 709 C C . VAL A 1 88 ? -7.428 -4.486 32.268 1.00 77.19 88 VAL A C 1
ATOM 711 O O . VAL A 1 88 ? -7.214 -3.798 33.263 1.00 77.19 88 VAL A O 1
ATOM 714 N N . ASP A 1 89 ? -8.651 -4.765 31.806 1.00 60.16 89 ASP A N 1
ATOM 715 C CA . ASP A 1 89 ? -9.947 -4.506 32.460 1.00 60.16 89 ASP A CA 1
ATOM 716 C C . ASP A 1 89 ? -9.991 -3.196 33.274 1.00 60.16 89 ASP A C 1
ATOM 718 O O . ASP A 1 89 ? -9.688 -3.198 34.466 1.00 60.16 89 ASP A O 1
ATOM 722 N N . ASP A 1 90 ? -10.291 -2.075 32.598 1.00 56.31 90 ASP A N 1
ATOM 723 C CA . ASP A 1 90 ? -10.575 -0.708 33.107 1.00 56.31 90 ASP A CA 1
ATOM 724 C C . ASP A 1 90 ? -9.610 -0.067 34.131 1.00 56.31 90 ASP A C 1
ATOM 726 O O . ASP A 1 90 ? -9.733 1.108 34.480 1.00 56.31 90 ASP A O 1
ATOM 730 N N . ARG A 1 91 ? -8.585 -0.782 34.603 1.00 54.81 91 ARG A N 1
ATOM 731 C CA . ARG A 1 91 ? -7.721 -0.347 35.711 1.00 54.81 91 ARG A CA 1
ATOM 732 C C . ARG A 1 91 ? -6.750 0.762 35.329 1.00 54.81 91 ARG A C 1
ATOM 734 O O . ARG A 1 91 ? -6.207 1.427 36.209 1.00 54.81 91 ARG A O 1
ATOM 741 N N . SER A 1 92 ? -6.533 0.995 34.034 1.00 60.59 92 SER A N 1
ATOM 742 C CA . SER A 1 92 ? -5.845 2.197 33.568 1.00 60.59 92 SER A CA 1
ATOM 743 C C . SER A 1 92 ? -6.386 2.676 32.218 1.00 60.59 92 SER A C 1
ATOM 745 O O . SER A 1 92 ? -6.024 2.164 31.157 1.00 60.59 92 SER A O 1
ATOM 747 N N . ASN A 1 93 ? -7.195 3.741 32.254 1.00 73.25 93 ASN A N 1
ATOM 748 C CA . ASN A 1 93 ? -7.642 4.480 31.061 1.00 73.25 93 ASN A CA 1
ATOM 749 C C . ASN A 1 93 ? -6.479 4.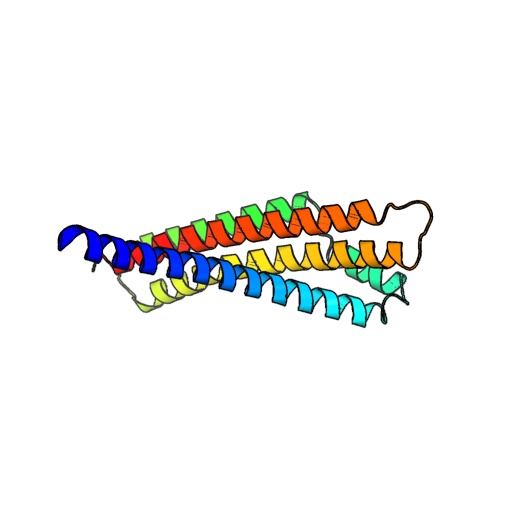861 30.127 1.00 73.25 93 ASN A C 1
ATOM 751 O O . ASN A 1 93 ? -6.650 4.993 28.917 1.00 73.25 93 ASN A O 1
ATOM 755 N N . PHE A 1 94 ? -5.275 5.016 30.682 1.00 79.25 94 PHE A N 1
ATOM 756 C CA . PHE A 1 94 ? -4.069 5.315 29.922 1.00 79.25 94 PHE A CA 1
ATOM 757 C C . PHE A 1 94 ? -3.621 4.158 29.015 1.00 79.25 94 PHE A C 1
ATOM 759 O O . PHE A 1 94 ? -3.360 4.391 27.835 1.00 79.25 94 PHE A O 1
ATOM 766 N N . LEU A 1 95 ? -3.559 2.917 29.521 1.00 79.31 95 LEU A N 1
ATOM 767 C CA . LEU A 1 95 ? -3.058 1.785 28.734 1.00 79.31 95 LEU A CA 1
ATOM 768 C C . LEU A 1 95 ? -4.047 1.378 27.636 1.00 79.31 95 LEU A C 1
ATOM 770 O O . LEU A 1 95 ? -3.614 1.116 26.516 1.00 79.31 95 LEU A O 1
ATOM 774 N N . SER A 1 96 ? -5.359 1.414 27.910 1.00 79.81 96 SER A N 1
ATOM 775 C CA . SER A 1 96 ? -6.370 1.176 26.865 1.00 79.81 96 SER A CA 1
ATOM 776 C C . SER A 1 96 ? -6.249 2.201 25.739 1.00 79.81 96 SER A C 1
ATOM 778 O O . SER A 1 96 ? -6.173 1.825 24.575 1.00 79.81 96 SER A O 1
ATOM 780 N N . LYS A 1 97 ? -6.103 3.490 26.075 1.00 81.69 97 LYS A N 1
ATOM 781 C CA . LYS A 1 97 ? -5.942 4.555 25.078 1.00 81.69 97 LYS A CA 1
ATOM 782 C C . LYS A 1 97 ? -4.678 4.390 24.227 1.00 81.69 97 LYS A C 1
ATOM 784 O O . LYS A 1 97 ? -4.707 4.677 23.032 1.00 81.69 97 LYS A O 1
ATOM 789 N N . ILE A 1 98 ? -3.569 3.923 24.812 1.00 84.88 98 ILE A N 1
ATOM 790 C CA . ILE A 1 98 ? -2.355 3.593 24.045 1.00 84.88 98 ILE A CA 1
ATOM 791 C C . ILE A 1 98 ? -2.633 2.450 23.068 1.00 84.88 98 ILE A C 1
ATOM 793 O O . ILE A 1 98 ? -2.240 2.538 21.902 1.00 84.88 98 ILE A O 1
ATOM 797 N N . ILE A 1 99 ? -3.305 1.393 23.528 1.00 84.81 99 ILE A N 1
ATOM 798 C CA . ILE A 1 99 ? -3.637 0.239 22.690 1.00 84.81 99 ILE A CA 1
ATOM 799 C C . ILE A 1 99 ? -4.562 0.664 21.546 1.00 84.81 99 ILE A C 1
ATOM 801 O O . ILE A 1 99 ? -4.276 0.327 20.401 1.00 84.81 99 ILE A O 1
ATOM 805 N N . ASP A 1 100 ? -5.597 1.459 21.817 1.00 83.81 100 ASP A N 1
ATOM 806 C CA . ASP A 1 100 ? -6.524 1.964 20.800 1.00 83.81 100 ASP A CA 1
ATOM 807 C C . ASP A 1 100 ? -5.809 2.812 19.748 1.00 83.81 100 ASP A C 1
ATOM 809 O O . ASP A 1 100 ? -5.964 2.576 18.549 1.00 83.81 100 ASP A O 1
ATOM 813 N N . ASN A 1 101 ? -4.962 3.750 20.181 1.00 83.88 101 ASN A N 1
ATOM 814 C CA . ASN A 1 101 ? -4.162 4.559 19.263 1.00 83.88 101 ASN A CA 1
ATOM 815 C C . ASN A 1 101 ? -3.247 3.680 18.401 1.00 83.88 101 ASN A C 1
ATOM 817 O O . ASN A 1 101 ? -3.158 3.882 17.195 1.00 83.88 101 ASN A O 1
ATOM 821 N N . THR A 1 102 ? -2.608 2.673 19.002 1.00 86.31 102 THR A N 1
ATOM 822 C CA . THR A 1 102 ? -1.719 1.749 18.284 1.00 86.31 102 THR A CA 1
ATOM 823 C C . THR A 1 102 ? -2.495 0.908 17.273 1.00 86.31 102 THR A C 1
ATOM 825 O O . THR A 1 102 ? -2.064 0.760 16.132 1.00 86.31 102 THR A O 1
ATOM 828 N N . LEU A 1 103 ? -3.664 0.387 17.658 1.00 85.44 103 LEU A N 1
ATOM 829 C CA . LEU A 1 103 ? -4.554 -0.351 16.765 1.00 85.44 103 LEU A CA 1
ATOM 830 C C . LEU A 1 103 ? -4.944 0.509 15.554 1.00 85.44 103 LEU A C 1
ATOM 832 O O . LEU A 1 103 ? -4.871 0.039 14.420 1.00 85.44 103 LEU A O 1
ATOM 836 N N . LEU A 1 104 ? -5.273 1.784 15.765 1.00 85.00 104 LEU A N 1
ATOM 837 C CA . LEU A 1 104 ? -5.646 2.705 14.688 1.00 85.00 104 LEU A CA 1
ATOM 838 C C . LEU A 1 104 ? -4.500 3.050 13.715 1.00 85.00 104 LEU A C 1
ATOM 840 O O . LEU A 1 104 ? -4.784 3.509 12.607 1.00 85.00 104 LEU A O 1
ATOM 844 N N . GLU A 1 105 ? -3.239 2.779 14.066 1.00 85.56 105 GLU A N 1
ATOM 845 C CA . GLU A 1 105 ? -2.080 2.956 13.175 1.00 85.56 105 GLU A CA 1
ATOM 846 C C . GLU A 1 105 ? -1.843 1.753 12.238 1.00 85.56 105 GLU A C 1
ATOM 848 O O . GLU A 1 105 ? -1.248 1.910 11.171 1.00 85.56 105 GLU A O 1
ATOM 853 N N . PHE A 1 106 ? -2.353 0.553 12.549 1.00 85.56 106 PHE A N 1
ATOM 854 C CA . PHE A 1 106 ? -2.152 -0.639 11.703 1.00 85.56 106 PHE A CA 1
ATOM 855 C C . PHE A 1 106 ? -2.600 -0.484 10.240 1.00 85.56 106 PHE A C 1
ATOM 857 O O . PHE A 1 106 ? -1.860 -0.913 9.350 1.00 85.56 106 PHE A O 1
ATOM 864 N N . PRO A 1 107 ? -3.753 0.143 9.934 1.00 86.44 107 PRO A N 1
ATOM 865 C CA . PRO A 1 107 ? -4.129 0.444 8.554 1.00 86.44 107 PRO A CA 1
ATOM 866 C C . PRO A 1 107 ? -3.073 1.266 7.806 1.00 86.44 107 PRO A C 1
ATOM 868 O O . PRO A 1 107 ? -2.821 1.017 6.631 1.00 86.44 107 PRO A O 1
ATOM 871 N N . ARG A 1 108 ? -2.398 2.202 8.487 1.00 86.50 108 ARG A N 1
ATOM 872 C CA . ARG A 1 108 ? -1.333 3.013 7.877 1.00 86.50 108 ARG A CA 1
ATOM 873 C C . ARG A 1 108 ? -0.073 2.198 7.609 1.00 86.50 108 ARG A C 1
ATOM 875 O O . ARG A 1 108 ? 0.585 2.419 6.598 1.00 86.50 108 ARG A O 1
ATOM 882 N N . ILE A 1 109 ? 0.239 1.227 8.467 1.00 86.19 109 ILE A N 1
ATOM 883 C CA . ILE A 1 109 ? 1.337 0.277 8.231 1.00 86.19 109 ILE A CA 1
ATOM 884 C C . ILE A 1 109 ? 1.037 -0.570 6.989 1.00 86.19 109 ILE A C 1
ATOM 886 O O . ILE A 1 109 ? 1.888 -0.710 6.114 1.00 86.19 109 ILE A O 1
ATOM 890 N N . ILE A 1 110 ? -0.192 -1.077 6.862 1.00 87.75 110 ILE A N 1
ATOM 891 C CA . ILE A 1 110 ? -0.647 -1.806 5.669 1.00 87.75 110 ILE A CA 1
ATOM 892 C C . ILE A 1 110 ? -0.500 -0.935 4.415 1.00 87.75 110 ILE A C 1
ATOM 894 O O . ILE A 1 110 ? 0.040 -1.395 3.407 1.00 87.75 110 ILE A O 1
ATOM 898 N N . TYR A 1 111 ? -0.935 0.325 4.478 1.00 91.12 111 TYR A N 1
ATOM 899 C CA . TYR A 1 111 ? -0.770 1.273 3.380 1.00 91.12 111 TYR A CA 1
ATOM 900 C C . TYR A 1 111 ? 0.691 1.542 3.047 1.00 91.12 111 TYR A C 1
ATOM 902 O O . TYR A 1 111 ? 1.013 1.615 1.866 1.00 91.12 111 TYR A O 1
ATOM 910 N N . LEU A 1 112 ? 1.592 1.612 4.028 1.00 88.94 112 LEU A N 1
ATOM 911 C CA . LEU A 1 112 ? 3.028 1.764 3.783 1.00 88.94 112 LEU A CA 1
ATOM 912 C C . LEU A 1 112 ? 3.599 0.602 2.971 1.00 88.94 112 LEU A C 1
ATOM 914 O O . LEU A 1 112 ? 4.303 0.827 1.985 1.00 88.94 112 LEU A O 1
ATOM 918 N N . PHE A 1 113 ? 3.265 -0.632 3.342 1.00 87.56 113 PHE A N 1
ATOM 919 C CA . PHE A 1 113 ? 3.690 -1.807 2.582 1.00 87.56 113 PHE A CA 1
ATOM 920 C C . PHE A 1 113 ? 3.091 -1.816 1.173 1.00 87.56 113 PHE A C 1
ATOM 922 O O . PHE A 1 113 ? 3.821 -1.977 0.195 1.00 87.56 113 PHE A O 1
ATOM 929 N N . GLY A 1 114 ? 1.782 -1.581 1.060 1.00 90.06 114 GLY A N 1
ATOM 930 C CA . GLY A 1 114 ? 1.092 -1.570 -0.227 1.00 90.06 114 GLY A CA 1
ATOM 931 C C . GLY A 1 114 ? 1.620 -0.500 -1.171 1.00 90.06 114 GLY A C 1
ATOM 932 O O . GLY A 1 114 ? 1.989 -0.798 -2.301 1.00 90.06 114 GLY A O 1
ATOM 933 N N . SER A 1 115 ? 1.723 0.736 -0.689 1.00 93.19 115 SER A N 1
ATOM 934 C CA . SER A 1 115 ? 2.229 1.874 -1.461 1.00 93.19 115 SER A CA 1
ATOM 935 C C . SER A 1 115 ? 3.674 1.675 -1.919 1.00 93.19 115 SER A C 1
ATOM 937 O O . SER A 1 115 ? 4.007 2.076 -3.029 1.00 93.19 115 SER A O 1
ATOM 939 N N . THR A 1 116 ? 4.510 0.992 -1.128 1.00 91.56 116 THR A N 1
ATOM 940 C CA . THR A 1 116 ? 5.875 0.619 -1.536 1.00 91.56 116 THR A CA 1
ATOM 941 C C . THR A 1 116 ? 5.855 -0.324 -2.735 1.00 91.56 116 THR A C 1
ATOM 943 O O . THR A 1 116 ? 6.527 -0.055 -3.728 1.00 91.56 116 THR A O 1
ATOM 946 N N . LEU A 1 117 ? 5.055 -1.395 -2.683 1.00 91.12 117 LEU A N 1
ATOM 947 C CA . LEU A 1 117 ? 4.944 -2.345 -3.794 1.00 91.12 117 LEU A CA 1
ATOM 948 C C . LEU A 1 117 ? 4.367 -1.687 -5.047 1.00 91.12 117 LEU A C 1
ATOM 950 O O . LEU A 1 117 ? 4.888 -1.903 -6.141 1.00 91.12 117 LEU A O 1
ATOM 954 N N . VAL A 1 118 ? 3.329 -0.861 -4.894 1.00 94.88 118 VAL A N 1
ATOM 955 C CA . VAL A 1 118 ? 2.721 -0.111 -6.001 1.00 94.88 118 VAL A CA 1
ATOM 956 C C . VAL A 1 118 ? 3.737 0.834 -6.631 1.00 94.88 118 VAL A C 1
ATOM 958 O O . VAL A 1 118 ? 3.907 0.808 -7.845 1.00 94.88 118 VAL A O 1
ATOM 961 N N . ALA A 1 119 ? 4.440 1.635 -5.828 1.00 94.88 119 ALA A N 1
ATOM 962 C CA . ALA A 1 119 ? 5.420 2.590 -6.326 1.00 94.88 119 ALA A CA 1
ATOM 963 C C . ALA A 1 119 ? 6.561 1.887 -7.075 1.00 94.88 119 ALA A C 1
ATOM 965 O O . ALA A 1 119 ? 6.861 2.262 -8.201 1.00 94.88 119 ALA A O 1
ATOM 966 N N . VAL A 1 120 ? 7.136 0.823 -6.503 1.00 93.12 120 VAL A N 1
ATOM 967 C CA . VAL A 1 120 ? 8.225 0.051 -7.126 1.00 93.12 120 VAL A CA 1
ATOM 968 C C . VAL A 1 120 ? 7.787 -0.590 -8.442 1.00 93.12 120 VAL A C 1
ATOM 970 O O . VAL A 1 120 ? 8.436 -0.402 -9.470 1.00 93.12 120 VAL A O 1
ATOM 973 N N . THR A 1 121 ? 6.664 -1.312 -8.442 1.00 93.25 121 THR A N 1
ATOM 974 C CA . THR A 1 121 ? 6.161 -1.973 -9.659 1.00 93.25 121 THR A CA 1
ATOM 975 C C . THR A 1 121 ? 5.765 -0.970 -10.739 1.00 93.25 121 THR A C 1
ATOM 977 O O . THR A 1 121 ? 6.074 -1.186 -11.910 1.00 93.25 121 THR A O 1
ATOM 980 N N . ALA A 1 122 ? 5.147 0.154 -10.366 1.00 95.19 122 ALA A N 1
ATOM 981 C CA . ALA A 1 122 ? 4.830 1.227 -11.301 1.00 95.19 122 ALA A CA 1
ATOM 982 C C . ALA A 1 122 ? 6.097 1.873 -11.880 1.00 95.19 122 ALA A C 1
ATOM 984 O O . ALA A 1 122 ? 6.163 2.085 -13.087 1.00 95.19 122 ALA A O 1
ATOM 985 N N . SER A 1 123 ? 7.114 2.143 -11.055 1.00 94.38 123 SER A N 1
ATOM 986 C CA . SER A 1 123 ? 8.394 2.705 -11.499 1.00 94.38 123 SER A CA 1
ATOM 987 C C . SER A 1 123 ? 9.116 1.798 -12.492 1.00 94.38 123 SER A C 1
ATOM 989 O O . SER A 1 123 ? 9.598 2.295 -13.504 1.00 94.38 123 SER A O 1
ATOM 991 N N . ILE A 1 124 ? 9.140 0.481 -12.262 1.00 93.00 124 ILE A N 1
ATOM 992 C CA . ILE A 1 124 ? 9.704 -0.481 -13.225 1.00 93.00 124 ILE A CA 1
ATOM 993 C C . ILE A 1 124 ? 8.897 -0.485 -14.521 1.00 93.00 124 ILE A C 1
ATOM 995 O O . ILE A 1 124 ? 9.471 -0.424 -15.604 1.00 93.00 124 ILE A O 1
ATOM 999 N N . GLY A 1 125 ? 7.566 -0.523 -14.423 1.00 93.81 125 GLY A N 1
ATOM 1000 C CA . GLY A 1 125 ? 6.699 -0.487 -15.598 1.00 93.81 125 GLY A CA 1
ATOM 1001 C C . GLY A 1 125 ? 6.901 0.773 -16.441 1.00 93.81 125 GLY A C 1
ATOM 1002 O O . GLY A 1 125 ? 6.982 0.682 -17.660 1.00 93.81 125 GLY A O 1
ATOM 1003 N N . ILE A 1 126 ? 7.038 1.937 -15.799 1.00 94.31 126 ILE A N 1
ATOM 1004 C CA . ILE A 1 126 ? 7.321 3.212 -16.472 1.00 94.31 126 ILE A CA 1
ATOM 1005 C C . ILE A 1 126 ? 8.727 3.216 -17.073 1.00 94.31 126 ILE A C 1
ATOM 1007 O O . ILE A 1 126 ? 8.880 3.632 -18.217 1.00 94.31 126 ILE A O 1
ATOM 1011 N N . TYR A 1 127 ? 9.735 2.722 -16.353 1.00 93.94 127 TYR A N 1
ATOM 1012 C CA . TYR A 1 127 ? 11.089 2.592 -16.891 1.00 93.94 127 TYR A CA 1
ATOM 1013 C C . TYR A 1 127 ? 11.104 1.757 -18.176 1.00 93.94 127 TYR A C 1
ATOM 1015 O O . TYR A 1 127 ? 11.602 2.221 -19.193 1.00 93.94 127 TYR A O 1
ATOM 1023 N N . LEU A 1 128 ? 10.456 0.589 -18.173 1.00 93.56 128 LEU A N 1
ATOM 1024 C CA . LEU A 1 128 ? 10.362 -0.290 -19.344 1.00 93.56 128 LEU A CA 1
ATOM 1025 C C . LEU A 1 128 ? 9.527 0.299 -20.498 1.00 93.56 128 LEU A C 1
ATOM 1027 O O . LEU A 1 128 ? 9.667 -0.141 -21.636 1.00 93.56 128 LEU A O 1
ATOM 1031 N N . LEU A 1 129 ? 8.649 1.277 -20.233 1.00 92.81 129 LEU A N 1
ATOM 1032 C CA . LEU A 1 129 ? 7.995 2.053 -21.296 1.00 92.81 129 LEU A CA 1
ATOM 1033 C C . LEU A 1 129 ? 8.950 3.064 -21.940 1.00 92.81 129 LEU A C 1
ATOM 1035 O O . LEU A 1 129 ? 8.831 3.326 -23.134 1.00 92.81 129 LEU A O 1
ATOM 1039 N N . ILE A 1 130 ? 9.847 3.657 -21.148 1.00 91.88 130 ILE A N 1
ATOM 1040 C CA . ILE A 1 130 ? 10.824 4.654 -21.607 1.00 91.88 130 ILE A CA 1
ATOM 1041 C C . ILE A 1 130 ? 11.980 3.968 -22.343 1.00 91.88 130 ILE A C 1
ATOM 1043 O O . ILE A 1 130 ? 12.397 4.438 -23.399 1.00 91.88 130 ILE A O 1
ATOM 1047 N N . GLU A 1 131 ? 12.468 2.852 -21.803 1.00 89.88 131 GLU A N 1
ATOM 1048 C CA . GLU A 1 131 ? 13.604 2.091 -22.318 1.00 89.88 131 GLU A CA 1
ATOM 1049 C C . GLU A 1 131 ? 13.229 0.603 -22.463 1.00 89.88 131 GLU A C 1
ATOM 1051 O O . GLU A 1 131 ? 13.501 -0.211 -21.577 1.00 89.88 131 GLU A O 1
ATOM 1056 N N . PRO A 1 132 ? 12.548 0.229 -23.564 1.00 87.12 132 PRO A N 1
ATOM 1057 C CA . PRO A 1 132 ? 12.131 -1.148 -23.793 1.00 87.12 132 PRO A CA 1
ATOM 1058 C C . PRO A 1 132 ? 13.334 -2.075 -23.988 1.00 87.12 132 PRO A C 1
ATOM 1060 O O . PRO A 1 132 ? 14.172 -1.841 -24.857 1.00 87.12 132 PRO A O 1
ATOM 1063 N N . ASP A 1 133 ? 13.378 -3.177 -23.242 1.00 85.81 133 ASP A N 1
ATOM 1064 C CA . ASP A 1 133 ? 14.438 -4.193 -23.333 1.00 85.81 133 ASP A CA 1
ATOM 1065 C C . ASP A 1 133 ? 14.103 -5.347 -24.302 1.00 85.81 133 ASP A C 1
ATOM 1067 O O . ASP A 1 133 ? 14.928 -6.225 -24.551 1.00 85.81 133 ASP A O 1
ATOM 1071 N N . GLY A 1 134 ? 12.881 -5.363 -24.847 1.00 83.25 134 GLY A N 1
ATOM 1072 C CA . GLY A 1 134 ? 12.380 -6.398 -25.758 1.00 83.25 134 GLY A CA 1
ATOM 1073 C C . GLY A 1 134 ? 12.064 -7.749 -25.102 1.00 83.25 134 GLY A C 1
ATOM 1074 O O . GLY A 1 134 ? 11.587 -8.650 -25.790 1.00 83.25 134 GLY A O 1
ATOM 1075 N N . VAL A 1 135 ? 12.293 -7.895 -23.794 1.00 86.94 135 VAL A N 1
ATOM 1076 C CA . VAL A 1 135 ? 12.088 -9.139 -23.035 1.00 86.94 135 VAL A CA 1
ATOM 1077 C C . VAL A 1 135 ? 10.918 -8.990 -22.071 1.00 86.94 135 VAL A C 1
ATOM 1079 O O . VAL A 1 135 ? 10.040 -9.851 -22.006 1.00 86.94 135 VAL A O 1
ATOM 1082 N N . ASN A 1 136 ? 10.892 -7.890 -21.325 1.00 88.06 136 ASN A N 1
ATOM 1083 C CA . ASN A 1 136 ? 9.924 -7.643 -20.276 1.00 88.06 136 ASN A CA 1
ATOM 1084 C C . ASN A 1 136 ? 8.755 -6.799 -20.792 1.00 88.06 136 ASN A C 1
ATOM 1086 O O . ASN A 1 136 ? 8.924 -5.817 -21.510 1.00 88.06 136 ASN A O 1
ATOM 1090 N N . ASN A 1 137 ? 7.534 -7.167 -20.395 1.00 90.19 137 ASN A N 1
ATOM 1091 C CA . ASN A 1 137 ? 6.334 -6.441 -20.800 1.00 90.19 137 ASN A CA 1
ATOM 1092 C C . ASN A 1 137 ? 6.009 -5.325 -19.783 1.00 90.19 137 ASN A C 1
ATOM 1094 O O . ASN A 1 137 ? 5.574 -5.642 -18.674 1.00 90.19 137 ASN A O 1
ATOM 1098 N N . PRO A 1 138 ? 6.123 -4.029 -20.131 1.00 91.81 138 PRO A N 1
ATOM 1099 C CA . PRO A 1 138 ? 5.813 -2.933 -19.207 1.00 91.81 138 PRO A CA 1
ATOM 1100 C C . PRO A 1 138 ? 4.363 -2.962 -18.702 1.00 91.81 138 PRO A C 1
ATOM 1102 O O . PRO A 1 138 ? 4.091 -2.655 -17.539 1.00 91.81 138 PRO A O 1
ATOM 1105 N N . THR A 1 139 ? 3.415 -3.387 -19.544 1.00 92.25 139 THR A N 1
ATOM 1106 C CA . THR A 1 139 ? 1.994 -3.490 -19.185 1.00 92.25 139 THR A CA 1
ATOM 1107 C C . THR A 1 139 ? 1.760 -4.515 -18.080 1.00 92.25 139 THR A C 1
ATOM 1109 O O . THR A 1 139 ? 0.866 -4.326 -17.256 1.00 92.25 139 THR A O 1
ATOM 1112 N N . PHE A 1 140 ? 2.578 -5.571 -18.010 1.00 91.38 140 PHE A N 1
ATOM 1113 C CA . PHE A 1 140 ? 2.515 -6.541 -16.918 1.00 91.38 140 PHE A CA 1
ATOM 1114 C C . PHE A 1 140 ? 2.794 -5.863 -15.570 1.00 91.38 140 PHE A C 1
ATOM 1116 O O . PHE A 1 140 ? 2.007 -6.020 -14.636 1.00 91.38 140 PHE A O 1
ATOM 1123 N N . PHE A 1 141 ? 3.855 -5.059 -15.479 1.00 92.00 141 PHE A N 1
ATOM 1124 C CA . PHE A 1 141 ? 4.236 -4.364 -14.246 1.00 92.00 141 PHE A CA 1
ATOM 1125 C C . PHE A 1 141 ? 3.220 -3.296 -13.835 1.00 92.00 141 PHE A C 1
ATOM 1127 O O . PHE A 1 141 ? 2.845 -3.220 -12.666 1.00 92.00 141 PHE A O 1
ATOM 1134 N N . ILE A 1 142 ? 2.708 -2.522 -14.796 1.00 93.62 142 ILE A N 1
ATOM 1135 C CA . ILE A 1 142 ? 1.666 -1.515 -14.540 1.00 93.62 142 ILE A CA 1
ATOM 1136 C C . ILE A 1 142 ? 0.358 -2.182 -14.092 1.00 93.62 142 ILE A C 1
ATOM 1138 O O . ILE A 1 142 ? -0.282 -1.726 -13.147 1.00 93.62 142 ILE A O 1
ATOM 1142 N N . GLY A 1 143 ? -0.029 -3.293 -14.724 1.00 92.81 143 GLY A N 1
ATOM 1143 C CA . GLY A 1 143 ? -1.205 -4.061 -14.318 1.00 92.81 143 GLY A CA 1
ATOM 1144 C C . GLY A 1 143 ? -1.081 -4.605 -12.892 1.00 92.81 143 GLY A C 1
ATOM 1145 O O . GLY A 1 143 ? -2.029 -4.513 -12.111 1.00 92.81 143 GLY A O 1
ATOM 1146 N N . HIS A 1 144 ? 0.099 -5.111 -12.521 1.00 90.00 144 HIS A N 1
ATOM 1147 C CA . HIS A 1 144 ? 0.364 -5.586 -11.160 1.00 90.00 144 HIS A CA 1
ATOM 1148 C C . HIS A 1 144 ? 0.376 -4.452 -10.134 1.00 90.00 144 HIS A C 1
ATOM 1150 O O . HIS A 1 144 ? -0.149 -4.639 -9.036 1.00 90.00 144 HIS A O 1
ATOM 1156 N N . SER A 1 145 ? 0.900 -3.271 -10.479 1.00 94.12 145 SER A N 1
ATOM 1157 C CA . SER A 1 145 ? 0.854 -2.117 -9.574 1.00 94.12 145 SER A CA 1
ATOM 1158 C C . SER A 1 145 ? -0.590 -1.720 -9.264 1.00 94.12 145 SER A C 1
ATOM 1160 O O . SER A 1 145 ? -0.932 -1.499 -8.103 1.00 94.12 145 SER A O 1
ATOM 1162 N N . LEU A 1 146 ? -1.473 -1.736 -10.267 1.00 94.44 146 LEU A N 1
ATOM 1163 C CA . LEU A 1 146 ? -2.895 -1.455 -10.079 1.00 94.44 146 LEU A CA 1
ATOM 1164 C C . LEU A 1 146 ? -3.576 -2.525 -9.211 1.00 94.44 146 LEU A C 1
ATOM 1166 O O . LEU A 1 146 ? -4.357 -2.195 -8.316 1.00 94.44 146 LEU A O 1
ATOM 1170 N N . LEU A 1 147 ? -3.255 -3.803 -9.434 1.00 91.81 147 LEU A N 1
ATOM 1171 C CA . LEU A 1 147 ? -3.768 -4.910 -8.625 1.00 91.81 147 LEU A CA 1
ATOM 1172 C C . LEU A 1 147 ? -3.341 -4.780 -7.160 1.00 91.81 147 LEU A C 1
ATOM 1174 O O . LEU A 1 147 ? -4.174 -4.944 -6.263 1.00 91.81 147 LEU A O 1
ATOM 1178 N N . PHE A 1 148 ? -2.075 -4.446 -6.898 1.00 90.94 148 PHE A N 1
ATOM 1179 C CA . PHE A 1 148 ? -1.599 -4.171 -5.544 1.00 90.94 148 PHE A CA 1
ATOM 1180 C C . PHE A 1 148 ? -2.292 -2.951 -4.944 1.00 90.94 1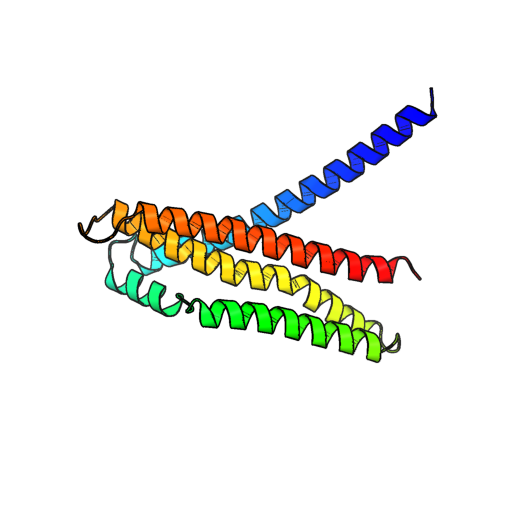48 PHE A C 1
ATOM 1182 O O . PHE A 1 148 ? -2.745 -3.026 -3.802 1.00 90.94 148 PHE A O 1
ATOM 1189 N N . ALA A 1 149 ? -2.461 -1.871 -5.708 1.00 94.25 149 ALA A N 1
ATOM 1190 C CA . ALA A 1 149 ? -3.131 -0.668 -5.232 1.00 94.25 149 ALA A CA 1
ATOM 1191 C C . ALA A 1 149 ? -4.549 -0.983 -4.748 1.00 94.25 149 ALA A C 1
ATOM 1193 O O . ALA A 1 149 ? -4.893 -0.666 -3.612 1.00 94.25 149 ALA A O 1
ATOM 1194 N N . VAL A 1 150 ? -5.340 -1.687 -5.562 1.00 93.56 150 VAL A N 1
ATOM 1195 C CA . VAL A 1 150 ? -6.703 -2.093 -5.193 1.00 93.56 150 VAL A CA 1
ATOM 1196 C C . VAL A 1 150 ? -6.692 -3.031 -3.985 1.00 93.56 150 VAL A C 1
ATOM 1198 O O . VAL A 1 150 ? -7.449 -2.818 -3.039 1.00 93.56 150 VAL A O 1
ATOM 1201 N N . SER A 1 151 ? -5.820 -4.041 -3.980 1.00 90.38 151 SER A N 1
ATOM 1202 C CA . SER A 1 151 ? -5.782 -5.058 -2.921 1.00 90.38 151 SER A CA 1
ATOM 1203 C C . SER A 1 151 ? -5.449 -4.459 -1.553 1.00 90.38 151 SER A C 1
ATOM 1205 O O . SER A 1 151 ? -6.168 -4.691 -0.581 1.00 90.38 151 SER A O 1
ATOM 1207 N N . PHE A 1 152 ? -4.390 -3.651 -1.469 1.00 90.62 152 PHE A N 1
ATOM 1208 C CA . PHE A 1 152 ? -3.961 -3.038 -0.211 1.00 90.62 152 PHE A CA 1
ATOM 1209 C C . PHE A 1 152 ? -4.895 -1.930 0.254 1.00 90.62 152 PHE A C 1
ATOM 1211 O O . PHE A 1 152 ? -5.115 -1.791 1.457 1.00 90.62 152 PHE A O 1
ATOM 1218 N N . PHE A 1 153 ? -5.472 -1.175 -0.676 1.00 93.50 153 PHE A N 1
ATOM 1219 C CA . PHE A 1 153 ? -6.454 -0.156 -0.344 1.00 93.50 153 PHE A CA 1
ATOM 1220 C C . PHE A 1 153 ? -7.713 -0.773 0.276 1.00 93.50 153 PHE A C 1
ATOM 1222 O O . PHE A 1 153 ? -8.123 -0.386 1.370 1.00 93.50 153 PHE A O 1
ATOM 1229 N N . VAL A 1 154 ? -8.283 -1.798 -0.369 1.00 91.75 154 VAL A N 1
ATOM 1230 C CA . VAL A 1 154 ? -9.452 -2.521 0.154 1.00 91.75 154 VAL A CA 1
ATOM 1231 C C . VAL A 1 154 ? -9.130 -3.179 1.495 1.00 91.75 154 VAL A C 1
ATOM 1233 O O . VAL A 1 154 ? -9.926 -3.084 2.431 1.00 91.75 154 VAL A O 1
ATOM 1236 N N . TYR A 1 155 ? -7.958 -3.807 1.617 1.00 88.25 155 TYR A N 1
ATOM 1237 C CA . TYR A 1 155 ? -7.544 -4.460 2.856 1.00 88.25 155 TYR A CA 1
ATOM 1238 C C . TYR A 1 155 ? -7.357 -3.459 4.008 1.00 88.25 155 TYR A C 1
ATOM 1240 O O . TYR A 1 155 ? -7.896 -3.668 5.095 1.00 88.25 155 TYR A O 1
ATOM 1248 N N . GLY A 1 156 ? -6.666 -2.339 3.779 1.00 89.19 156 GLY A N 1
ATOM 1249 C CA . GLY A 1 156 ? -6.463 -1.309 4.800 1.00 89.19 156 GLY A CA 1
ATOM 1250 C C . GLY A 1 156 ? -7.771 -0.650 5.244 1.00 89.19 156 GLY A C 1
ATOM 1251 O O . GLY A 1 156 ? -8.000 -0.527 6.450 1.00 89.19 156 GLY A O 1
ATOM 1252 N N . ILE A 1 157 ? -8.684 -0.354 4.309 1.00 91.38 157 ILE A N 1
ATOM 1253 C CA . ILE A 1 157 ? -10.037 0.128 4.631 1.00 91.38 157 ILE A CA 1
ATOM 1254 C C . ILE A 1 157 ? -10.785 -0.882 5.500 1.00 91.38 157 ILE A C 1
ATOM 1256 O O . ILE A 1 157 ? -11.383 -0.497 6.508 1.00 91.38 157 ILE A O 1
ATOM 1260 N N . ALA A 1 158 ? -10.768 -2.165 5.127 1.00 88.56 158 ALA A N 1
ATOM 1261 C CA . ALA A 1 158 ? -11.484 -3.205 5.858 1.00 88.56 158 ALA A CA 1
ATOM 1262 C C . ALA A 1 158 ? -10.978 -3.320 7.302 1.00 88.56 158 ALA A C 1
ATOM 1264 O O . ALA A 1 158 ? -11.779 -3.314 8.239 1.00 88.56 158 ALA A O 1
ATOM 1265 N N . ILE A 1 159 ? -9.656 -3.346 7.496 1.00 86.44 159 ILE A N 1
ATOM 1266 C CA . ILE A 1 159 ? -9.044 -3.386 8.828 1.00 86.44 159 ILE A CA 1
ATOM 1267 C C . ILE A 1 159 ? -9.385 -2.123 9.624 1.00 86.44 159 ILE A C 1
ATOM 1269 O O . ILE A 1 159 ? -9.844 -2.231 10.762 1.00 86.44 159 ILE A O 1
ATOM 1273 N N . LYS A 1 160 ? -9.248 -0.928 9.035 1.00 87.94 160 LYS A N 1
ATOM 1274 C CA . LYS A 1 160 ? -9.575 0.330 9.722 1.00 87.94 160 LYS A CA 1
ATOM 1275 C C . LYS A 1 160 ? -11.036 0.376 10.155 1.00 87.94 160 LYS A C 1
ATOM 1277 O O . LYS A 1 160 ? -11.331 0.740 11.291 1.00 87.94 160 LYS A O 1
ATOM 1282 N N . TYR A 1 161 ? -11.946 -0.039 9.279 1.00 85.00 161 TYR A N 1
ATOM 1283 C CA . TYR A 1 161 ? -13.372 -0.097 9.576 1.00 85.00 161 TYR A CA 1
ATOM 1284 C C . TYR A 1 161 ? -13.682 -1.059 10.734 1.00 85.00 161 TYR A C 1
ATOM 1286 O O . TYR A 1 161 ? -14.454 -0.714 11.631 1.00 85.00 161 TYR A O 1
ATOM 1294 N N . LEU A 1 162 ? -13.058 -2.244 10.755 1.00 83.94 162 LEU A N 1
ATOM 1295 C CA . LEU A 1 162 ? -13.215 -3.217 11.841 1.00 83.94 162 LEU A CA 1
ATOM 1296 C C . LEU A 1 162 ? -12.698 -2.677 13.181 1.00 83.94 162 LEU A C 1
ATOM 1298 O O . LEU A 1 162 ? -13.367 -2.843 14.203 1.00 83.94 162 LEU A O 1
ATOM 1302 N N . LEU A 1 163 ? -11.547 -2.003 13.176 1.00 82.19 163 LEU A N 1
ATOM 1303 C CA . LEU A 1 163 ? -10.935 -1.447 14.382 1.00 82.19 163 LEU A CA 1
ATOM 1304 C C . LEU A 1 163 ? -11.721 -0.252 14.926 1.00 82.19 163 LEU A C 1
ATOM 1306 O O . LEU A 1 163 ? -12.048 -0.240 16.109 1.00 82.19 163 LEU A O 1
ATOM 1310 N N . ILE A 1 164 ? -12.133 0.688 14.070 1.00 77.75 164 ILE A N 1
ATOM 1311 C CA . ILE A 1 164 ? -13.004 1.809 14.462 1.00 77.75 164 ILE A CA 1
ATOM 1312 C C . ILE A 1 164 ? -14.309 1.279 15.056 1.00 77.75 164 ILE A C 1
ATOM 1314 O O . ILE A 1 164 ? -14.735 1.739 16.111 1.00 77.75 164 ILE A O 1
ATOM 1318 N N . LYS A 1 165 ? -14.937 0.274 14.432 1.00 69.50 165 LYS A N 1
ATOM 1319 C CA . LYS A 1 165 ? -16.165 -0.324 14.969 1.00 69.50 165 LYS A CA 1
ATOM 1320 C C . LYS A 1 165 ? -15.948 -0.926 16.358 1.00 69.50 165 LYS A C 1
ATOM 1322 O O . LYS A 1 165 ? -16.860 -0.846 17.172 1.00 69.50 165 LYS A O 1
ATOM 1327 N N . LYS A 1 166 ? -14.786 -1.525 16.636 1.00 65.75 166 LYS A N 1
ATOM 1328 C CA . LYS A 1 166 ? -14.464 -2.061 17.965 1.00 65.75 166 LYS A CA 1
ATOM 1329 C C . LYS A 1 166 ? -14.284 -0.933 18.988 1.00 65.75 166 LYS A C 1
ATOM 1331 O O . LYS A 1 166 ? -15.010 -0.913 19.974 1.00 65.75 166 LYS A O 1
ATOM 1336 N N . VAL A 1 167 ? -13.405 0.026 18.694 1.00 60.16 167 VAL A N 1
ATOM 1337 C CA . VAL A 1 167 ? -13.081 1.156 19.584 1.00 60.16 167 VAL A CA 1
ATOM 1338 C C . VAL A 1 167 ? -14.331 1.986 19.910 1.00 60.16 167 VAL A C 1
ATOM 1340 O O . VAL A 1 167 ? -14.599 2.292 21.066 1.00 60.16 167 VAL A O 1
ATOM 1343 N N . PHE A 1 168 ? -15.173 2.292 18.916 1.00 54.72 168 PHE A N 1
ATOM 1344 C CA . PHE A 1 168 ? -16.402 3.064 19.147 1.00 54.72 168 PHE A CA 1
ATOM 1345 C C . PHE A 1 168 ? -17.521 2.268 19.823 1.00 54.72 168 PHE A C 1
ATOM 1347 O O . PHE A 1 168 ? -18.364 2.863 20.490 1.00 54.72 168 PHE A O 1
ATOM 1354 N N . LYS A 1 169 ? -17.567 0.939 19.664 1.00 51.84 169 LYS A N 1
ATOM 1355 C CA . LYS A 1 169 ? -18.575 0.116 20.348 1.00 51.84 169 LYS A CA 1
ATOM 1356 C C . LYS A 1 169 ? -18.292 0.015 21.849 1.00 51.84 169 LYS A C 1
ATOM 1358 O O . LYS A 1 169 ? -19.241 -0.083 22.614 1.00 51.84 169 LYS A O 1
ATOM 1363 N N . GLU A 1 170 ? -17.026 0.085 22.255 1.00 49.03 170 GLU A N 1
ATOM 136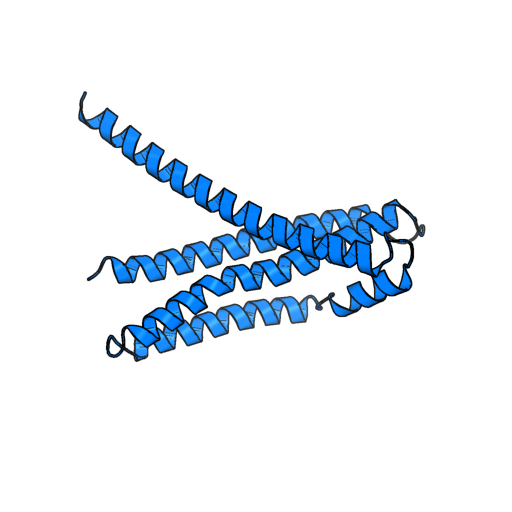4 C CA . GLU A 1 170 ? -16.626 0.149 23.667 1.00 49.03 170 GLU A CA 1
ATOM 1365 C C . GLU A 1 170 ? -16.861 1.557 24.261 1.00 49.03 170 GLU A C 1
ATOM 1367 O O . GLU A 1 170 ? -17.281 1.663 25.406 1.00 49.03 170 GLU A O 1
ATOM 1372 N N . ALA A 1 171 ? -16.751 2.633 23.470 1.00 42.00 171 ALA A N 1
ATOM 1373 C CA . ALA A 1 171 ? -16.985 4.011 23.933 1.00 42.00 171 ALA A CA 1
ATOM 1374 C C . ALA A 1 171 ? -18.467 4.420 24.125 1.00 42.00 171 ALA A C 1
ATOM 1376 O O . ALA A 1 171 ? -18.733 5.433 24.760 1.00 42.00 171 ALA A O 1
ATOM 1377 N N . ILE A 1 172 ? -19.430 3.684 23.553 1.00 36.00 172 ILE A N 1
ATOM 1378 C CA . ILE A 1 172 ? -20.883 3.974 23.656 1.00 36.00 172 ILE A CA 1
ATOM 1379 C C . ILE A 1 172 ? -21.550 3.162 24.790 1.00 36.00 172 ILE A C 1
ATOM 1381 O O . ILE A 1 172 ? -22.721 3.365 25.099 1.00 36.00 172 ILE A O 1
ATOM 1385 N N . LEU A 1 173 ? -20.816 2.238 25.419 1.00 32.19 173 LEU A N 1
ATOM 1386 C CA . LEU A 1 173 ? -21.299 1.399 26.524 1.00 32.19 173 LEU A CA 1
ATOM 1387 C C . LEU A 1 173 ? -20.913 1.922 27.923 1.00 32.19 173 LEU A C 1
ATOM 1389 O O . LEU A 1 173 ? 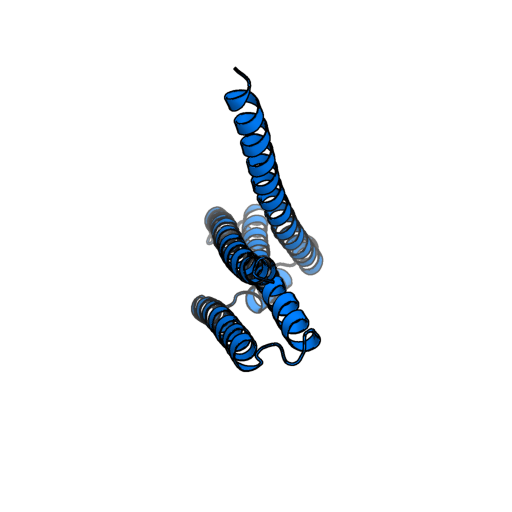-21.111 1.198 28.897 1.00 32.19 173 LEU A O 1
ATOM 1393 N N . PHE A 1 174 ? -20.428 3.164 28.016 1.00 33.06 174 PHE A N 1
ATOM 1394 C CA . PHE A 1 174 ? -20.210 3.897 29.268 1.00 33.06 174 PHE A CA 1
ATOM 1395 C C . PHE A 1 174 ? -21.133 5.113 29.362 1.00 33.06 174 PHE A C 1
ATOM 1397 O O . PHE A 1 174 ? -21.232 5.855 28.357 1.00 33.06 174 PHE A O 1
#

Foldseek 3Di:
DVVVVVVVVVVVVVVVVVVVLLVVLLCLLVVLLVVLLVVLCVQCVNLVNVPSLVVLLVVLPDDPVSVVVVVVVLVVVLVVLVVVLVVVPPPDPVSNVVSLVVLLCSLVVLSNSLSSLLSSLLNVLVSCVVPPPVPDHSVVSNVVSVVSSVVSSVVSSVSNVVSCCVVVVVVVVD

Organism: NCBI:txid1470200

Radius of gyration: 21.02 Å; chains: 1; bounding box: 67×30×62 Å